Protein AF-A0A369XUM0-F1 (afdb_monomer_lite)

Sequence (126 aa):
MEQKFLEHEMENYKKEQEKIKKLIGSIGATHSSRNHKIFNGLFLTLVVLSFFAGGVLHYIPFNLSIELGVLLVSIKIAWMIHEQQKVNHFQFWILNSIELRLNSLQTNFRKMDKELKRQGEERNSD

pLDDT: mean 71.04, std 10.16, range [45.91, 90.75]

Structure (mmCIF, N/CA/C/O backbone):
data_AF-A0A369XUM0-F1
#
_entry.id   AF-A0A369XUM0-F1
#
loop_
_atom_site.group_PDB
_atom_site.id
_atom_site.type_symbol
_atom_site.label_atom_id
_atom_site.label_alt_id
_atom_site.label_comp_id
_atom_site.label_asym_id
_atom_site.label_entity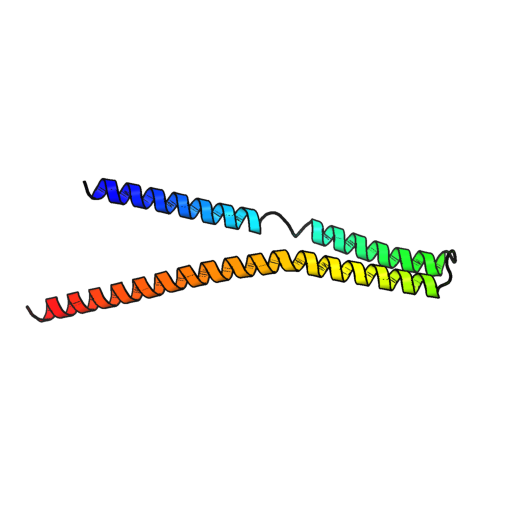_id
_atom_site.label_seq_id
_atom_site.pdbx_PDB_ins_code
_atom_site.Cartn_x
_atom_site.Cartn_y
_atom_site.Cartn_z
_atom_site.occupancy
_atom_site.B_iso_or_equiv
_atom_site.auth_seq_id
_atom_site.auth_comp_id
_atom_site.auth_asym_id
_atom_site.auth_atom_id
_atom_site.pdbx_PDB_model_num
ATOM 1 N N . MET A 1 1 ? -40.164 6.057 27.167 1.00 58.91 1 MET A N 1
ATOM 2 C CA . MET A 1 1 ? -39.117 6.984 26.677 1.00 58.91 1 MET A CA 1
ATOM 3 C C . MET A 1 1 ? -37.833 6.241 26.317 1.00 58.91 1 MET A C 1
ATOM 5 O O . MET A 1 1 ? -37.302 6.510 25.252 1.00 58.91 1 MET A O 1
ATOM 9 N N . GLU A 1 2 ? -37.408 5.249 27.105 1.00 64.94 2 GLU A N 1
ATOM 10 C CA . GLU A 1 2 ? -36.225 4.403 26.844 1.00 64.94 2 GLU A CA 1
ATOM 11 C C . GLU A 1 2 ? -36.198 3.685 25.486 1.00 64.94 2 GLU A C 1
ATOM 13 O O . GLU A 1 2 ? -35.183 3.721 24.801 1.00 64.94 2 GLU A O 1
ATOM 18 N N . GLN A 1 3 ? -37.309 3.081 25.045 1.00 64.19 3 GLN A N 1
ATOM 19 C CA . GLN A 1 3 ? -37.303 2.297 23.799 1.00 64.19 3 GLN A CA 1
ATOM 20 C C . GLN A 1 3 ? -37.009 3.137 22.547 1.00 64.19 3 GLN A C 1
ATOM 22 O O . GLN A 1 3 ? -36.243 2.710 21.691 1.00 64.19 3 GLN A O 1
ATOM 27 N N . LYS A 1 4 ? -37.523 4.373 22.486 1.00 71.69 4 LYS A N 1
ATOM 28 C CA . LYS A 1 4 ? -37.238 5.295 21.373 1.00 71.69 4 LYS A CA 1
ATOM 29 C C . LYS A 1 4 ? -35.790 5.793 21.376 1.00 71.69 4 LYS A C 1
ATOM 31 O O . LYS A 1 4 ? -35.251 6.104 20.320 1.00 71.69 4 LYS A O 1
ATOM 36 N N . PHE A 1 5 ? -35.164 5.877 22.551 1.00 73.12 5 PHE A N 1
ATOM 37 C CA . PHE A 1 5 ? -33.757 6.252 22.681 1.00 73.12 5 PHE A CA 1
ATOM 38 C C . PHE A 1 5 ? -32.841 5.125 22.181 1.00 73.12 5 PHE A C 1
ATOM 40 O O . PHE A 1 5 ? -31.949 5.379 21.378 1.00 73.12 5 PHE A O 1
ATOM 47 N N . LEU A 1 6 ? -33.136 3.878 22.565 1.00 71.88 6 LEU A N 1
ATOM 48 C CA . LEU A 1 6 ? -32.409 2.678 22.128 1.00 71.88 6 LEU A CA 1
ATOM 49 C C . LEU A 1 6 ? -32.501 2.449 20.610 1.00 71.88 6 LEU A C 1
ATOM 51 O O . LEU A 1 6 ? -31.502 2.116 19.974 1.00 71.88 6 LEU A O 1
ATOM 55 N N . GLU A 1 7 ? -33.673 2.665 20.008 1.00 74.19 7 GLU A N 1
ATOM 56 C CA . GLU A 1 7 ? -33.841 2.582 18.548 1.00 74.19 7 GLU A CA 1
ATOM 57 C C . GLU A 1 7 ? -33.023 3.649 17.811 1.00 74.19 7 GLU A C 1
ATOM 59 O O . GLU A 1 7 ? -32.364 3.350 16.813 1.00 74.19 7 GLU A O 1
ATOM 64 N N . HIS A 1 8 ? -33.004 4.877 18.333 1.00 75.75 8 HIS A N 1
ATOM 65 C CA . HIS A 1 8 ? -32.226 5.975 17.763 1.00 75.75 8 HIS A CA 1
ATOM 66 C C . HIS A 1 8 ? -30.710 5.727 17.874 1.00 75.75 8 HIS A C 1
ATOM 68 O O . HIS A 1 8 ? -29.948 6.022 16.950 1.00 75.75 8 HIS A O 1
ATOM 74 N N . GLU A 1 9 ? -30.258 5.130 18.977 1.00 69.69 9 GLU A N 1
ATOM 75 C CA . GLU A 1 9 ? -28.860 4.739 19.171 1.00 69.69 9 GLU A CA 1
ATOM 76 C C . GLU A 1 9 ? -28.445 3.600 18.226 1.00 69.69 9 GLU A C 1
ATOM 78 O O . GLU A 1 9 ? -27.383 3.659 17.601 1.00 69.69 9 GLU A O 1
ATOM 83 N N . MET A 1 10 ? -29.315 2.602 18.038 1.00 69.50 10 MET A N 1
ATOM 84 C CA . MET A 1 10 ? -29.110 1.512 17.078 1.00 69.50 10 MET A CA 1
ATOM 85 C C . MET A 1 10 ? -29.026 2.011 15.631 1.00 69.50 10 MET A C 1
ATOM 87 O O . MET A 1 10 ? -28.214 1.509 14.847 1.00 69.50 10 MET A O 1
ATOM 91 N N . GLU A 1 11 ? -29.844 2.995 15.257 1.00 79.50 11 GLU A N 1
ATOM 92 C CA . GLU A 1 11 ? -29.809 3.582 13.916 1.00 79.50 11 GLU A CA 1
ATOM 93 C C . GLU A 1 11 ? -28.512 4.369 13.671 1.00 79.50 11 GLU A C 1
ATOM 95 O O . GLU A 1 11 ? -27.892 4.244 12.608 1.00 79.50 11 GLU A O 1
ATOM 100 N N . ASN A 1 12 ? -28.043 5.112 14.678 1.00 72.81 12 ASN A N 1
ATOM 101 C CA . ASN A 1 12 ? -26.758 5.808 14.617 1.00 72.81 12 ASN A CA 1
ATOM 102 C C . ASN A 1 12 ? -25.583 4.828 14.501 1.00 72.81 12 ASN A C 1
ATOM 104 O O . ASN A 1 12 ? -24.716 5.017 13.646 1.00 72.81 12 ASN A O 1
ATOM 108 N N . TYR A 1 13 ? -25.607 3.725 15.252 1.00 67.94 13 TYR A N 1
ATOM 109 C CA . TYR A 1 13 ? -24.606 2.660 15.142 1.00 67.94 13 TYR A CA 1
ATOM 110 C C . TYR A 1 13 ? -24.549 2.043 13.740 1.00 67.94 13 TYR A C 1
ATOM 112 O O . TYR A 1 13 ? -23.466 1.799 13.201 1.00 67.94 13 TYR A O 1
ATOM 120 N N . LYS A 1 14 ? -25.708 1.802 13.113 1.00 70.88 14 LYS A N 1
ATOM 121 C CA . LYS A 1 14 ? -25.775 1.278 11.739 1.00 70.88 14 LYS A CA 1
ATOM 122 C C . LYS A 1 14 ? -25.199 2.266 10.723 1.00 70.88 14 LYS A C 1
ATOM 124 O O . LYS A 1 14 ? -24.435 1.854 9.852 1.00 70.88 14 LYS A O 1
ATOM 129 N N . LYS A 1 15 ? -25.485 3.564 10.864 1.00 76.06 15 LYS A N 1
ATOM 130 C CA . LYS A 1 15 ? -24.908 4.618 10.009 1.00 76.06 15 LYS A CA 1
ATOM 131 C C . LYS A 1 15 ? -23.388 4.708 10.137 1.00 76.06 15 LYS A C 1
ATOM 133 O O . LYS A 1 15 ? -22.701 4.888 9.130 1.00 76.06 15 LYS A O 1
ATOM 138 N N . GLU A 1 16 ? -22.840 4.568 11.341 1.00 66.75 16 GLU A N 1
ATOM 139 C CA . GLU A 1 16 ? -21.386 4.546 11.534 1.00 66.75 16 GLU A CA 1
ATOM 140 C C . GLU A 1 16 ? -20.741 3.288 10.940 1.00 66.75 16 GLU A C 1
ATOM 142 O O . GLU A 1 16 ? -19.729 3.386 10.244 1.00 66.75 16 GLU A O 1
ATOM 147 N N . GLN A 1 17 ? -21.369 2.121 11.107 1.00 69.75 17 GLN A N 1
ATOM 148 C CA . GLN A 1 17 ? -20.936 0.870 10.474 1.00 69.75 17 GLN A CA 1
ATOM 149 C C . GLN A 1 17 ? -20.900 0.981 8.943 1.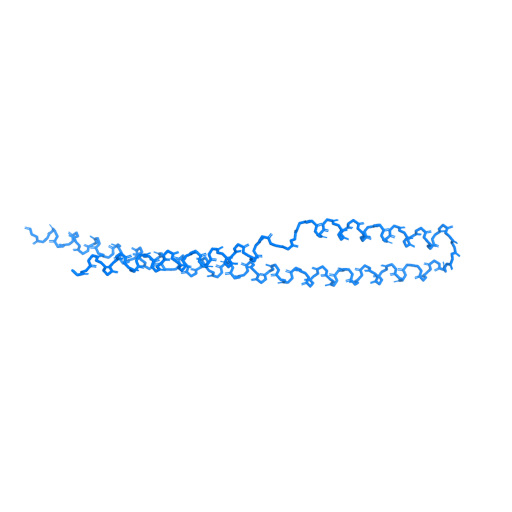00 69.75 17 GLN A C 1
ATOM 151 O O . GLN A 1 17 ? -19.930 0.556 8.312 1.00 69.75 17 GLN A O 1
ATOM 156 N N . GLU A 1 18 ? -21.919 1.582 8.329 1.00 68.06 18 GLU A N 1
ATOM 157 C CA . GLU A 1 18 ? -21.961 1.782 6.879 1.00 68.06 18 GLU A CA 1
ATOM 158 C C . GLU A 1 18 ? -20.893 2.761 6.387 1.00 68.06 18 GLU A C 1
ATOM 160 O O . GLU A 1 18 ? -20.269 2.505 5.356 1.00 68.06 18 GLU A O 1
ATOM 165 N N . LYS A 1 19 ? -20.613 3.840 7.131 1.00 70.75 19 LYS A N 1
ATOM 166 C CA . LYS A 1 19 ? -19.507 4.760 6.816 1.00 70.75 19 LYS A CA 1
ATOM 167 C C . LYS A 1 19 ? -18.159 4.051 6.867 1.00 70.75 19 LYS A C 1
ATOM 169 O O . LYS A 1 19 ? -17.371 4.196 5.936 1.00 70.75 19 LYS A O 1
ATOM 174 N N . ILE A 1 20 ? -17.921 3.237 7.895 1.00 64.00 20 ILE A N 1
ATOM 175 C CA . ILE A 1 20 ? -16.692 2.444 8.033 1.00 64.00 20 ILE A CA 1
ATOM 176 C C . ILE A 1 20 ? -16.575 1.442 6.878 1.00 64.00 20 ILE A C 1
ATOM 178 O O . ILE A 1 20 ? -15.532 1.356 6.235 1.00 64.00 20 ILE A O 1
ATOM 182 N N . LYS A 1 21 ? -17.662 0.744 6.533 1.00 59.19 21 LYS A N 1
ATOM 183 C CA . LYS A 1 21 ? -17.695 -0.204 5.410 1.00 59.19 21 LYS A CA 1
ATOM 184 C C . LYS A 1 21 ? -17.451 0.479 4.061 1.00 59.19 21 LYS A C 1
ATOM 186 O O . LYS A 1 21 ? -16.774 -0.089 3.208 1.00 59.19 21 LYS A O 1
ATOM 191 N N . LYS A 1 22 ? -17.961 1.698 3.865 1.00 65.31 22 LYS A N 1
ATOM 192 C CA . LYS A 1 22 ? -17.777 2.489 2.638 1.00 65.31 22 LYS A CA 1
ATOM 193 C C . LYS A 1 22 ? -16.366 3.070 2.540 1.00 65.31 22 LYS A C 1
ATOM 195 O O . LYS A 1 22 ? -15.787 3.033 1.459 1.00 65.31 22 LYS A O 1
ATOM 200 N N . LEU A 1 23 ? -15.786 3.514 3.657 1.00 62.62 23 LEU A N 1
ATOM 201 C CA . LEU A 1 23 ? -14.378 3.907 3.746 1.00 62.62 23 LEU A CA 1
ATOM 202 C C . LEU A 1 23 ? -13.474 2.716 3.395 1.00 62.62 23 LEU A C 1
ATOM 204 O O . LEU A 1 23 ? -12.693 2.813 2.453 1.00 62.62 23 LEU A O 1
ATOM 208 N N . ILE A 1 24 ? -13.670 1.556 4.030 1.00 55.72 24 ILE A N 1
ATOM 209 C CA . ILE A 1 24 ? -12.904 0.325 3.755 1.00 55.72 24 ILE A CA 1
ATOM 210 C C . ILE A 1 24 ? -13.094 -0.147 2.305 1.00 55.72 24 ILE A C 1
ATOM 212 O O . ILE A 1 24 ? -12.124 -0.497 1.635 1.00 55.72 24 ILE A O 1
ATOM 216 N N . GLY A 1 25 ? -14.324 -0.113 1.788 1.00 53.47 25 GLY A N 1
ATOM 217 C CA . GLY A 1 25 ? -14.632 -0.485 0.406 1.00 53.47 25 GLY A CA 1
ATOM 218 C C . GLY A 1 25 ? -14.010 0.460 -0.624 1.00 53.47 25 GLY A C 1
ATOM 219 O O . GLY A 1 25 ? -13.487 -0.001 -1.633 1.00 53.47 25 GLY A O 1
ATOM 220 N N . SER A 1 26 ? -14.001 1.769 -0.363 1.00 59.06 26 SER A N 1
ATOM 221 C CA . SER A 1 26 ? -13.398 2.762 -1.264 1.00 59.06 26 SER A CA 1
ATOM 222 C C . SER A 1 26 ? -11.874 2.642 -1.345 1.00 59.06 26 SER A C 1
ATOM 224 O O . SER A 1 26 ? -11.299 2.849 -2.415 1.00 59.06 26 SER A O 1
ATOM 226 N N . ILE A 1 27 ? -11.236 2.227 -0.246 1.00 56.41 27 ILE A N 1
ATOM 227 C CA . ILE A 1 27 ? -9.789 2.023 -0.178 1.00 56.41 27 ILE A CA 1
ATOM 228 C C . ILE A 1 27 ? -9.393 0.641 -0.742 1.00 56.41 27 ILE A C 1
ATOM 230 O O . ILE A 1 27 ? -8.346 0.516 -1.371 1.00 56.41 27 ILE A O 1
ATOM 234 N N . GLY A 1 28 ? -10.242 -0.387 -0.599 1.00 46.44 28 GLY A N 1
ATOM 235 C CA . GLY A 1 28 ? -9.972 -1.738 -1.110 1.00 46.44 28 GLY A CA 1
ATOM 236 C C . GLY A 1 28 ? -10.319 -1.975 -2.588 1.00 46.44 28 GLY A C 1
ATOM 237 O O . GLY A 1 28 ? -9.676 -2.796 -3.240 1.00 46.44 28 GLY A O 1
ATOM 238 N N . ALA A 1 29 ? -11.320 -1.283 -3.145 1.00 45.91 29 ALA A N 1
ATOM 239 C CA . ALA A 1 29 ? -11.884 -1.633 -4.455 1.00 45.91 29 ALA A CA 1
ATOM 240 C C . ALA A 1 29 ? -11.206 -0.972 -5.669 1.00 45.91 29 ALA A C 1
ATOM 242 O O . ALA A 1 29 ? -11.506 -1.354 -6.799 1.00 45.91 29 ALA A O 1
ATOM 243 N N . THR A 1 30 ? -10.326 0.018 -5.492 1.00 48.59 30 THR A N 1
ATOM 244 C CA . THR A 1 30 ? -10.057 0.957 -6.597 1.00 48.59 30 THR A CA 1
ATOM 245 C C . THR A 1 30 ? -8.685 0.918 -7.257 1.00 48.59 30 THR A C 1
ATOM 247 O O . THR A 1 30 ? -8.574 1.564 -8.294 1.00 48.59 30 THR A O 1
ATOM 250 N N . HIS A 1 31 ? -7.664 0.174 -6.801 1.00 48.62 31 HIS A N 1
ATOM 251 C CA . HIS A 1 31 ? -6.323 0.464 -7.351 1.00 48.62 31 HIS A CA 1
ATOM 252 C C . HIS A 1 31 ? -5.540 -0.601 -8.133 1.00 48.62 31 HIS A C 1
ATOM 254 O O . HIS A 1 31 ? -4.775 -0.212 -9.009 1.00 48.62 31 HIS A O 1
ATOM 260 N N . SER A 1 32 ? -5.676 -1.915 -7.934 1.00 50.00 32 SER A N 1
ATOM 261 C CA . SER A 1 32 ? -4.482 -2.735 -8.245 1.00 50.00 32 SER A CA 1
ATOM 262 C C . SER A 1 32 ? -4.709 -4.148 -8.763 1.00 50.00 32 SER A C 1
ATOM 264 O O . SER A 1 32 ? -4.171 -5.108 -8.230 1.00 50.00 32 SER A O 1
ATOM 266 N N . SER A 1 33 ? -5.441 -4.313 -9.864 1.00 51.47 33 SER A N 1
ATOM 267 C CA . SER A 1 33 ? -5.375 -5.589 -10.606 1.00 51.47 33 SER A CA 1
ATOM 268 C C . SER A 1 33 ? -5.121 -5.395 -12.097 1.00 51.47 33 SER A C 1
ATOM 270 O O . SER A 1 33 ? -4.203 -5.994 -12.659 1.00 51.47 33 SER A O 1
ATOM 272 N N . ARG A 1 34 ? -5.855 -4.480 -12.745 1.00 50.41 34 ARG A N 1
ATOM 273 C CA . ARG A 1 34 ? -5.696 -4.234 -14.187 1.00 50.41 34 ARG A CA 1
ATOM 274 C C . ARG A 1 34 ? -4.432 -3.435 -14.509 1.00 50.41 34 ARG A C 1
ATOM 276 O O . ARG A 1 34 ? -3.675 -3.823 -15.394 1.00 50.41 34 ARG A O 1
ATOM 283 N N . ASN A 1 35 ? -4.160 -2.388 -13.733 1.00 57.53 35 ASN A N 1
ATOM 284 C CA . ASN A 1 35 ? -2.993 -1.523 -13.926 1.00 57.53 35 ASN A CA 1
ATOM 285 C C . ASN A 1 35 ? -1.679 -2.268 -13.649 1.00 57.53 35 ASN A C 1
ATOM 287 O O . ASN A 1 35 ? -0.716 -2.089 -14.383 1.00 57.53 35 ASN A O 1
ATOM 291 N N . HIS A 1 36 ? -1.649 -3.177 -12.668 1.00 59.84 36 HIS A N 1
ATOM 292 C CA . HIS A 1 36 ? -0.468 -4.001 -12.394 1.00 59.84 36 HIS A CA 1
ATOM 293 C C . HIS A 1 36 ? -0.136 -4.972 -13.529 1.00 59.84 36 HIS A C 1
ATOM 295 O O . HIS A 1 36 ? 1.028 -5.076 -13.911 1.00 59.84 36 HIS A O 1
ATOM 301 N N . LYS A 1 37 ? -1.141 -5.637 -14.116 1.00 60.09 37 LYS A N 1
ATOM 302 C CA . LYS A 1 37 ? -0.925 -6.537 -15.261 1.00 60.09 37 LYS A CA 1
ATOM 303 C C . LYS A 1 37 ? -0.457 -5.780 -16.506 1.00 60.09 37 LYS A C 1
ATOM 305 O O . LYS A 1 37 ? 0.473 -6.231 -17.168 1.00 60.09 37 LYS A O 1
ATOM 310 N N . ILE A 1 38 ? -1.047 -4.615 -16.780 1.00 65.31 38 ILE A N 1
ATOM 311 C CA . ILE A 1 38 ? -0.659 -3.754 -17.909 1.00 65.31 38 ILE A CA 1
ATOM 312 C C . ILE A 1 38 ? 0.764 -3.217 -17.720 1.00 65.31 38 ILE A C 1
ATOM 314 O O . ILE A 1 38 ? 1.571 -3.295 -18.641 1.00 65.31 38 ILE A O 1
ATOM 318 N N . PHE A 1 39 ? 1.106 -2.734 -16.522 1.00 68.00 39 PHE A N 1
ATOM 319 C CA . PHE A 1 39 ? 2.436 -2.193 -16.245 1.00 68.00 39 PHE A CA 1
ATOM 320 C C . PHE A 1 39 ? 3.509 -3.289 -16.293 1.00 68.00 39 PHE A C 1
ATOM 322 O O . PHE A 1 39 ? 4.592 -3.065 -16.825 1.00 68.00 39 PHE A O 1
ATOM 329 N N . ASN A 1 40 ? 3.220 -4.484 -15.773 1.00 68.94 40 ASN A N 1
ATOM 330 C CA . ASN A 1 40 ? 4.146 -5.612 -15.851 1.00 68.94 40 ASN A CA 1
ATOM 331 C C . ASN A 1 40 ? 4.392 -6.053 -17.304 1.00 68.94 40 ASN A C 1
ATOM 333 O O . ASN A 1 40 ? 5.538 -6.251 -17.696 1.00 68.94 40 ASN A O 1
ATOM 337 N N . GLY A 1 41 ? 3.331 -6.139 -18.116 1.00 74.38 41 GLY A N 1
ATOM 338 C CA . GLY A 1 41 ? 3.441 -6.457 -19.542 1.00 74.38 41 GLY A CA 1
ATOM 339 C C . GLY A 1 41 ? 4.220 -5.399 -20.326 1.00 74.38 41 GLY A C 1
ATOM 340 O O . GLY A 1 41 ? 5.133 -5.740 -21.069 1.00 74.38 41 GLY A O 1
ATOM 341 N N . LEU A 1 42 ? 3.926 -4.113 -20.105 1.00 75.38 42 LEU A N 1
ATOM 342 C CA . LEU A 1 42 ? 4.652 -3.001 -20.728 1.00 75.38 42 LEU A CA 1
ATOM 343 C C . LEU A 1 42 ? 6.142 -3.013 -20.362 1.00 75.38 42 LEU A C 1
ATOM 345 O O . LEU A 1 42 ? 6.991 -2.765 -21.214 1.00 75.38 42 LEU A O 1
ATOM 349 N N . PHE A 1 43 ? 6.460 -3.324 -19.105 1.00 73.62 43 PHE A N 1
ATOM 350 C CA . PHE A 1 43 ? 7.838 -3.374 -18.640 1.00 73.62 43 PHE A CA 1
ATOM 351 C C . PHE A 1 43 ? 8.623 -4.527 -19.275 1.00 73.62 43 PHE A C 1
ATOM 353 O O . PHE A 1 43 ? 9.735 -4.317 -19.752 1.00 73.62 43 PHE A O 1
ATOM 360 N N . LEU A 1 44 ? 8.025 -5.720 -19.354 1.00 76.31 44 LEU A N 1
ATOM 361 C CA . LEU A 1 44 ? 8.630 -6.862 -20.040 1.00 76.31 44 LEU A CA 1
ATOM 362 C C . LEU A 1 44 ? 8.894 -6.542 -21.518 1.00 76.31 44 LEU A C 1
ATOM 364 O O . LEU A 1 44 ? 9.991 -6.791 -22.012 1.00 76.31 44 LEU A O 1
ATOM 368 N N . THR A 1 45 ? 7.924 -5.926 -22.201 1.00 77.31 45 THR A N 1
ATOM 369 C CA . THR A 1 45 ? 8.081 -5.492 -23.594 1.00 77.31 45 THR A CA 1
ATOM 370 C C . THR A 1 45 ? 9.230 -4.499 -23.751 1.00 77.31 45 THR A C 1
ATOM 372 O O . THR A 1 45 ? 10.027 -4.655 -24.669 1.00 77.31 45 THR A O 1
ATOM 375 N N . LEU A 1 46 ? 9.370 -3.518 -22.851 1.00 76.00 46 LEU A N 1
ATOM 376 C CA . LEU A 1 46 ? 10.472 -2.547 -22.876 1.00 76.00 46 LEU A CA 1
ATOM 377 C C . LEU A 1 46 ? 11.846 -3.194 -22.671 1.00 76.00 46 LEU A C 1
ATOM 379 O O . LEU A 1 46 ? 12.790 -2.839 -23.372 1.00 76.00 46 LEU A O 1
ATOM 383 N N . VAL A 1 47 ? 11.964 -4.159 -21.754 1.00 73.50 47 VAL A N 1
ATOM 384 C CA . VAL A 1 47 ? 13.219 -4.896 -21.524 1.00 73.50 47 VAL A CA 1
ATOM 385 C C . VAL A 1 47 ? 13.616 -5.692 -22.769 1.00 73.50 47 VAL A C 1
ATOM 387 O O . VAL A 1 47 ? 14.766 -5.620 -23.205 1.00 73.50 47 VAL A O 1
ATOM 390 N N . VAL A 1 48 ? 12.659 -6.394 -23.385 1.00 78.12 48 VAL A N 1
ATOM 391 C CA . VAL A 1 48 ? 12.889 -7.148 -24.627 1.00 78.12 48 VAL A CA 1
ATOM 392 C C . VAL A 1 48 ? 13.267 -6.209 -25.776 1.00 78.12 48 VAL A C 1
ATOM 394 O O . VAL A 1 48 ? 14.221 -6.493 -26.500 1.00 78.12 48 VAL A O 1
ATOM 397 N N . LEU A 1 49 ? 12.586 -5.064 -25.916 1.00 72.94 49 LEU A N 1
ATOM 398 C CA . LEU A 1 49 ? 12.896 -4.069 -26.948 1.00 72.94 49 LEU A CA 1
ATOM 399 C C . LEU A 1 49 ? 14.294 -3.468 -26.762 1.00 72.94 49 LEU A C 1
ATOM 401 O O . LEU A 1 49 ? 15.009 -3.289 -27.741 1.00 72.94 49 LEU A O 1
ATOM 405 N N . SER A 1 50 ? 14.692 -3.178 -25.520 1.00 68.25 50 SER A N 1
ATOM 406 C CA . SER A 1 50 ? 16.008 -2.613 -25.202 1.00 68.25 50 SER A CA 1
ATOM 407 C C . SER A 1 50 ? 17.139 -3.576 -25.574 1.00 68.25 50 SER A C 1
ATOM 409 O O . SER A 1 50 ? 18.144 -3.153 -26.145 1.00 68.25 50 SER A O 1
ATOM 411 N N . PHE A 1 51 ? 16.952 -4.877 -25.322 1.00 69.19 51 PHE A N 1
ATOM 412 C CA . PHE A 1 51 ? 17.894 -5.920 -25.740 1.00 69.19 51 PHE A CA 1
ATOM 413 C C . PHE A 1 51 ? 17.947 -6.080 -27.264 1.00 69.19 51 PHE A C 1
ATOM 415 O O . PHE A 1 51 ? 19.031 -6.186 -27.837 1.00 69.19 51 PHE A O 1
ATOM 422 N N . PHE A 1 52 ? 16.795 -6.047 -27.942 1.00 71.00 52 PHE A N 1
ATOM 423 C CA . PHE A 1 52 ? 16.738 -6.097 -29.406 1.00 71.00 52 PHE A CA 1
ATOM 424 C C . PHE A 1 52 ? 17.371 -4.859 -30.060 1.00 71.00 52 PHE A C 1
ATOM 426 O O . PHE A 1 52 ? 18.089 -4.994 -31.049 1.00 71.00 52 PHE A O 1
ATOM 433 N N . ALA A 1 53 ? 17.167 -3.664 -29.502 1.00 66.94 53 ALA A N 1
ATOM 434 C CA . ALA A 1 53 ? 17.743 -2.421 -30.013 1.00 66.94 53 ALA A CA 1
ATOM 435 C C . ALA A 1 53 ? 19.275 -2.378 -29.867 1.00 66.94 53 ALA A C 1
ATOM 437 O O . ALA A 1 53 ? 19.964 -1.929 -30.784 1.00 66.94 53 ALA A O 1
ATOM 438 N N . GLY A 1 54 ? 19.812 -2.878 -28.747 1.00 63.28 54 GLY A N 1
ATOM 439 C CA . GLY A 1 54 ? 21.258 -2.972 -28.521 1.00 63.28 54 GLY A CA 1
ATOM 440 C C . GLY A 1 54 ? 21.940 -4.110 -29.284 1.00 63.28 54 GLY A C 1
ATOM 441 O O . GLY A 1 54 ? 23.073 -3.952 -29.725 1.00 63.28 54 GLY A O 1
ATOM 442 N N . GLY A 1 55 ? 21.263 -5.250 -29.453 1.00 66.12 55 GLY A N 1
ATOM 443 C CA . GLY A 1 55 ? 21.832 -6.439 -30.095 1.00 66.12 55 GLY A CA 1
ATOM 444 C C . GLY A 1 55 ? 21.615 -6.516 -31.609 1.00 66.12 55 GLY A C 1
ATOM 445 O O . GLY A 1 55 ? 22.565 -6.745 -32.350 1.00 66.12 55 GLY A O 1
ATOM 446 N N . VAL A 1 56 ? 20.372 -6.339 -32.076 1.00 59.22 56 VAL A N 1
ATOM 447 C CA . VAL A 1 56 ? 19.976 -6.577 -33.481 1.00 59.22 56 VAL A CA 1
ATOM 448 C C . VAL A 1 56 ? 20.136 -5.326 -34.343 1.00 59.22 56 VAL A C 1
ATOM 450 O O . VAL A 1 56 ? 20.526 -5.433 -35.501 1.00 59.22 56 VAL A O 1
ATOM 453 N N . LEU A 1 57 ? 19.858 -4.139 -33.794 1.00 60.84 57 LEU A N 1
ATOM 454 C CA . LEU A 1 57 ? 19.915 -2.883 -34.554 1.00 60.84 57 LEU A CA 1
ATOM 455 C C . LEU A 1 57 ? 21.312 -2.238 -34.600 1.00 60.84 57 LEU A C 1
ATOM 457 O O . LEU A 1 57 ? 21.504 -1.332 -35.405 1.00 60.84 57 LEU A O 1
ATOM 461 N N . HIS A 1 58 ? 22.254 -2.654 -33.738 1.00 63.69 58 HIS A N 1
ATOM 462 C CA . HIS A 1 58 ? 23.599 -2.062 -33.561 1.00 63.69 58 HIS A CA 1
ATOM 463 C C . HIS A 1 58 ? 23.603 -0.515 -33.551 1.00 63.69 58 HIS A C 1
ATOM 465 O O . HIS A 1 58 ? 24.572 0.125 -33.945 1.00 63.69 58 HIS A O 1
ATOM 471 N N . TYR A 1 59 ? 22.506 0.116 -33.123 1.00 62.53 59 TYR A N 1
ATOM 472 C CA . TYR A 1 59 ? 22.380 1.577 -33.137 1.00 62.53 59 TYR A CA 1
ATOM 473 C C . TYR A 1 59 ? 23.148 2.222 -31.972 1.00 62.53 59 TYR A C 1
ATOM 475 O O . TYR A 1 59 ? 23.452 3.412 -32.005 1.00 62.53 59 TYR A O 1
ATOM 483 N N . ILE A 1 60 ? 23.441 1.437 -30.929 1.00 63.09 60 ILE A N 1
ATOM 484 C CA . ILE A 1 60 ? 24.100 1.850 -29.687 1.00 63.09 60 ILE A CA 1
ATOM 485 C C . ILE A 1 60 ? 25.131 0.771 -29.311 1.00 63.09 60 ILE A C 1
ATOM 487 O O . ILE A 1 60 ? 24.820 -0.416 -29.435 1.00 63.09 60 ILE A O 1
ATOM 491 N N . PRO A 1 61 ? 26.336 1.133 -28.826 1.00 73.12 61 PRO A N 1
ATOM 492 C CA . PRO A 1 61 ? 27.303 0.162 -28.322 1.00 73.12 61 PRO A CA 1
ATOM 493 C C . PRO A 1 61 ? 26.704 -0.695 -27.197 1.00 73.12 61 PRO A C 1
ATOM 495 O O . PRO A 1 61 ? 26.068 -0.184 -26.274 1.00 73.12 61 PRO A O 1
ATOM 498 N N . PHE A 1 62 ? 26.951 -2.005 -27.258 1.00 71.38 62 PHE A N 1
ATOM 499 C CA . PHE A 1 62 ? 26.355 -3.022 -26.381 1.00 71.38 62 PHE A CA 1
ATOM 500 C C . PHE A 1 62 ? 26.446 -2.691 -24.880 1.00 71.38 62 PHE A C 1
ATOM 502 O O . PHE A 1 62 ? 25.473 -2.854 -24.145 1.00 71.38 62 PHE A O 1
ATOM 509 N N . ASN A 1 63 ? 27.580 -2.142 -24.438 1.00 76.31 63 ASN A N 1
ATOM 510 C CA . ASN A 1 63 ? 27.803 -1.751 -23.041 1.00 76.31 63 ASN A CA 1
ATOM 511 C C . ASN A 1 63 ? 26.780 -0.711 -22.555 1.00 76.31 63 ASN A C 1
ATOM 513 O O . ASN A 1 63 ? 26.249 -0.824 -21.453 1.00 76.31 63 ASN A O 1
ATOM 517 N N . LEU A 1 64 ? 26.454 0.262 -23.407 1.00 74.25 64 LEU A N 1
ATOM 518 C CA . LEU A 1 64 ? 25.552 1.368 -23.088 1.00 74.25 64 LEU A CA 1
ATOM 519 C C . LEU A 1 64 ? 24.084 0.904 -23.101 1.00 74.25 64 LEU A C 1
ATOM 521 O O . LEU A 1 64 ? 23.268 1.379 -22.316 1.00 74.25 64 LEU A O 1
ATOM 525 N N . SER A 1 65 ? 23.753 -0.093 -23.931 1.00 76.31 65 SER A N 1
ATOM 526 C CA . SER A 1 65 ? 22.442 -0.758 -23.910 1.00 76.31 65 SER A CA 1
ATOM 527 C C . SER A 1 65 ? 22.196 -1.516 -22.600 1.00 76.31 65 SER A C 1
ATOM 529 O O . SER A 1 65 ? 21.115 -1.395 -22.017 1.00 76.31 65 SER A O 1
ATOM 531 N N . ILE A 1 66 ? 23.199 -2.249 -22.100 1.00 76.94 66 ILE A N 1
ATOM 532 C CA . ILE A 1 66 ? 23.100 -2.945 -20.809 1.00 76.94 66 ILE A CA 1
ATOM 533 C C . ILE A 1 66 ? 22.940 -1.942 -19.666 1.00 76.9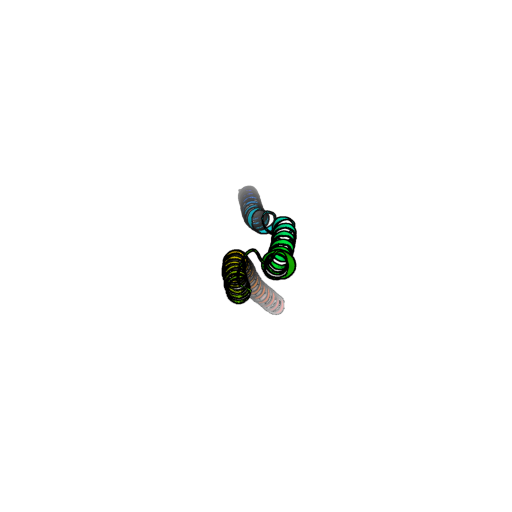4 66 ILE A C 1
ATOM 535 O O . ILE A 1 66 ? 22.069 -2.124 -18.816 1.00 76.94 66 ILE A O 1
ATOM 539 N N . GLU A 1 67 ? 23.735 -0.874 -19.655 1.00 80.19 67 GLU A N 1
ATOM 540 C CA . GLU A 1 67 ? 23.690 0.145 -18.604 1.00 80.19 67 GLU A CA 1
ATOM 541 C C . GLU A 1 67 ? 22.315 0.837 -18.533 1.00 80.19 67 GLU A C 1
ATOM 543 O O . GLU A 1 67 ? 21.721 0.945 -17.456 1.00 80.19 67 GLU A O 1
ATOM 548 N N . LEU A 1 68 ? 21.734 1.188 -19.687 1.00 74.94 68 LEU A N 1
ATOM 549 C CA . LEU A 1 68 ? 20.369 1.720 -19.777 1.00 74.94 68 LEU A CA 1
ATOM 550 C C . LEU A 1 68 ? 19.301 0.700 -19.354 1.00 74.94 68 LEU A C 1
ATOM 552 O O . LEU A 1 68 ? 18.326 1.064 -18.693 1.00 74.94 68 LEU A O 1
ATOM 556 N N . GLY A 1 69 ? 19.485 -0.578 -19.693 1.00 76.81 69 GLY A N 1
ATOM 557 C CA . GLY A 1 69 ? 18.593 -1.655 -19.263 1.00 76.81 69 GLY A CA 1
ATOM 558 C C . GLY A 1 69 ? 18.561 -1.805 -17.740 1.00 76.81 69 GLY A C 1
ATOM 559 O O . GLY A 1 69 ? 17.485 -1.855 -17.140 1.00 76.81 69 GLY A O 1
ATOM 560 N N . VAL A 1 70 ? 19.731 -1.803 -17.097 1.00 79.38 70 VAL A N 1
ATOM 561 C CA . VAL A 1 70 ? 19.857 -1.878 -15.631 1.00 79.38 70 VAL A CA 1
ATOM 562 C C . VAL A 1 70 ? 19.257 -0.640 -14.956 1.00 79.38 70 VAL A C 1
ATOM 564 O O . VAL A 1 70 ? 18.560 -0.769 -13.942 1.00 79.38 70 VAL A O 1
ATOM 567 N N . LEU A 1 71 ? 19.448 0.552 -15.532 1.00 80.62 71 LEU A N 1
ATOM 568 C CA . LEU A 1 71 ? 18.846 1.796 -15.042 1.00 80.62 71 LEU A CA 1
ATOM 569 C C . LEU A 1 71 ? 17.307 1.725 -15.056 1.00 80.62 71 LEU A C 1
ATOM 571 O O . LEU A 1 71 ? 16.656 2.014 -14.049 1.00 80.62 71 LEU A O 1
ATOM 575 N N . LEU A 1 72 ? 16.716 1.285 -16.172 1.00 74.25 72 LEU A N 1
ATOM 576 C CA . LEU A 1 72 ? 15.262 1.150 -16.323 1.00 74.25 72 LEU A CA 1
ATOM 577 C C . LEU A 1 72 ? 14.665 0.128 -15.345 1.00 74.25 72 LEU A C 1
ATOM 579 O O . LEU A 1 72 ? 13.611 0.379 -14.755 1.00 74.25 72 LEU A O 1
ATOM 583 N N . VAL A 1 73 ? 15.348 -1.000 -15.126 1.00 76.94 73 VAL A N 1
ATOM 584 C CA . VAL A 1 73 ? 14.957 -2.007 -14.123 1.00 76.94 73 VAL A CA 1
ATOM 585 C C . VAL A 1 73 ? 15.014 -1.442 -12.709 1.00 76.94 73 VAL A C 1
ATOM 587 O O . VAL A 1 73 ? 14.079 -1.642 -11.934 1.00 76.94 73 VAL A O 1
ATOM 590 N N . SER A 1 74 ? 16.043 -0.666 -12.385 1.00 79.56 74 SER A N 1
ATOM 591 C CA . SER A 1 74 ? 16.182 -0.049 -11.062 1.00 79.56 74 SER A CA 1
ATOM 592 C C . SER A 1 74 ? 15.046 0.938 -10.768 1.00 79.56 74 SER A C 1
ATOM 594 O O . SER A 1 74 ? 14.410 0.868 -9.714 1.00 79.56 74 SER A O 1
ATOM 596 N N . ILE A 1 75 ? 14.709 1.800 -11.735 1.00 81.44 75 ILE A N 1
ATOM 597 C CA . ILE A 1 75 ? 13.583 2.744 -11.625 1.00 81.44 75 ILE A CA 1
ATOM 598 C C . ILE A 1 75 ? 12.255 1.991 -11.464 1.00 81.44 75 ILE A C 1
ATOM 600 O O . ILE A 1 75 ? 11.401 2.380 -10.664 1.00 81.44 75 ILE A O 1
ATOM 604 N N . LYS A 1 76 ? 12.078 0.875 -12.180 1.00 79.62 76 LYS A N 1
ATOM 605 C CA . LYS A 1 76 ? 10.875 0.046 -12.076 1.00 79.62 76 LYS A CA 1
ATOM 606 C C . LYS A 1 76 ? 10.695 -0.564 -10.693 1.00 79.62 76 LYS A C 1
ATOM 608 O O . LYS A 1 76 ? 9.568 -0.581 -10.192 1.00 79.62 76 LYS A O 1
ATOM 613 N N . ILE A 1 77 ? 11.777 -1.067 -10.099 1.00 75.94 77 ILE A N 1
ATOM 614 C CA . ILE A 1 77 ? 11.765 -1.631 -8.746 1.00 75.94 77 ILE A CA 1
ATOM 615 C C . ILE A 1 77 ? 11.404 -0.535 -7.739 1.00 75.94 77 ILE A C 1
ATOM 617 O O . ILE A 1 77 ? 10.498 -0.739 -6.932 1.00 75.94 77 ILE A O 1
ATOM 621 N N . ALA A 1 78 ? 12.014 0.650 -7.841 1.00 76.50 78 ALA A N 1
ATOM 622 C CA . ALA A 1 78 ? 11.681 1.790 -6.984 1.00 76.50 78 ALA A CA 1
ATOM 623 C C . ALA A 1 78 ? 10.192 2.176 -7.084 1.00 76.50 78 ALA A C 1
ATOM 625 O O . ALA A 1 78 ? 9.520 2.356 -6.068 1.00 76.50 78 ALA A O 1
ATOM 626 N N . TRP A 1 79 ? 9.642 2.213 -8.301 1.00 74.25 79 TRP A N 1
ATOM 627 C CA . TRP A 1 79 ? 8.218 2.472 -8.519 1.00 74.25 79 TRP A CA 1
ATOM 628 C C . TRP A 1 79 ? 7.337 1.371 -7.913 1.00 74.25 79 TRP A C 1
ATOM 630 O O . TRP A 1 79 ? 6.336 1.665 -7.261 1.00 74.25 79 TRP A O 1
ATOM 640 N N . MET A 1 80 ? 7.703 0.097 -8.092 1.00 71.19 80 MET A N 1
ATOM 641 C CA . MET A 1 80 ? 6.958 -1.032 -7.525 1.00 71.19 80 MET A CA 1
ATOM 642 C C . MET A 1 80 ? 6.895 -0.952 -5.996 1.00 71.19 80 MET A C 1
ATOM 644 O O . MET A 1 80 ? 5.821 -1.128 -5.422 1.00 71.19 80 MET A O 1
ATOM 648 N N . ILE A 1 81 ? 8.022 -0.636 -5.354 1.00 68.19 81 ILE A N 1
ATOM 649 C CA . ILE A 1 81 ? 8.111 -0.470 -3.900 1.00 68.19 81 ILE A CA 1
ATOM 650 C C . ILE A 1 81 ? 7.230 0.700 -3.445 1.00 68.19 81 ILE A C 1
ATOM 652 O O . ILE A 1 81 ? 6.464 0.559 -2.492 1.00 68.19 81 ILE A O 1
ATOM 656 N N . HIS A 1 82 ? 7.273 1.830 -4.154 1.00 69.25 82 HIS A N 1
ATOM 657 C CA . HIS A 1 82 ? 6.446 2.999 -3.846 1.00 69.25 82 HIS A CA 1
ATOM 658 C C . HIS A 1 82 ? 4.935 2.708 -3.954 1.00 69.25 82 HIS A C 1
ATOM 660 O O . HIS A 1 82 ? 4.151 3.133 -3.106 1.00 69.25 82 HIS A O 1
ATOM 666 N N . GLU A 1 83 ? 4.505 1.937 -4.956 1.00 66.88 83 GLU A N 1
ATOM 667 C CA . GLU A 1 83 ? 3.114 1.468 -5.071 1.00 66.88 83 GLU A CA 1
ATOM 668 C C . GLU A 1 83 ? 2.729 0.494 -3.940 1.00 66.88 83 GLU A C 1
ATOM 670 O O . GLU A 1 83 ? 1.627 0.585 -3.395 1.00 66.88 83 GLU A O 1
ATOM 675 N N . GLN A 1 84 ? 3.638 -0.399 -3.530 1.00 61.97 84 GLN A N 1
ATOM 676 C CA . GLN A 1 84 ? 3.404 -1.353 -2.437 1.00 61.97 84 GLN A CA 1
ATOM 677 C C . GLN A 1 84 ? 3.255 -0.689 -1.061 1.00 61.97 84 GLN A C 1
ATOM 679 O O . GLN A 1 84 ? 2.492 -1.188 -0.231 1.00 61.97 84 GLN A O 1
ATOM 684 N N . GLN A 1 85 ? 3.896 0.458 -0.815 1.00 64.12 85 GLN A N 1
ATOM 685 C CA . GLN A 1 85 ? 3.766 1.165 0.467 1.00 64.12 85 GLN A CA 1
ATOM 686 C C . GLN A 1 85 ? 2.325 1.596 0.776 1.00 64.12 85 GLN A C 1
ATOM 688 O O . GLN A 1 85 ? 1.891 1.515 1.927 1.00 64.12 85 GLN A O 1
ATOM 693 N N . LYS A 1 86 ? 1.547 1.978 -0.244 1.00 64.19 86 LYS A N 1
ATOM 694 C CA . LYS A 1 86 ? 0.133 2.348 -0.069 1.00 64.19 86 LYS A CA 1
ATOM 695 C C . LYS A 1 86 ? -0.719 1.156 0.374 1.00 64.19 86 LYS A C 1
ATOM 697 O O . LYS A 1 86 ? -1.576 1.296 1.244 1.00 64.19 86 LYS A O 1
ATOM 702 N N . VAL A 1 87 ? -0.450 -0.026 -0.186 1.00 63.66 87 VAL A N 1
ATOM 703 C CA . VAL A 1 87 ? -1.152 -1.272 0.158 1.00 63.66 87 VAL A CA 1
ATOM 704 C C . VAL A 1 87 ? -0.794 -1.729 1.572 1.00 63.66 87 VAL A C 1
ATOM 706 O O . VAL A 1 87 ? -1.687 -2.099 2.330 1.00 63.66 87 VAL A O 1
ATOM 709 N N . ASN A 1 88 ? 0.479 -1.644 1.960 1.00 65.56 88 ASN A N 1
ATOM 710 C CA . ASN A 1 88 ? 0.912 -2.000 3.314 1.00 65.56 88 ASN A CA 1
ATOM 711 C C . ASN A 1 88 ? 0.273 -1.101 4.374 1.00 65.56 88 ASN A C 1
ATOM 713 O O . ASN A 1 88 ? -0.190 -1.598 5.399 1.00 65.56 88 ASN A O 1
ATOM 717 N N . HIS A 1 89 ? 0.183 0.206 4.114 1.00 67.50 89 HIS A N 1
ATOM 718 C CA . HIS A 1 89 ? -0.511 1.120 5.017 1.00 67.50 89 HIS A CA 1
ATOM 719 C C . HIS A 1 89 ? -1.987 0.733 5.168 1.00 67.50 89 HIS A C 1
ATOM 721 O O . HIS A 1 89 ? -2.509 0.691 6.277 1.00 67.50 89 HIS A O 1
ATOM 727 N N . PHE A 1 90 ? -2.650 0.360 4.073 1.00 65.06 90 PHE A N 1
ATOM 728 C CA . PHE A 1 90 ? -4.034 -0.098 4.130 1.00 65.06 90 PHE A CA 1
ATOM 729 C C . PHE A 1 90 ? -4.209 -1.404 4.919 1.00 65.06 90 PHE A C 1
ATOM 731 O O . PHE A 1 90 ? -5.101 -1.495 5.763 1.00 65.06 90 PHE A O 1
ATOM 738 N N . GLN A 1 91 ? -3.342 -2.396 4.695 1.00 67.56 91 GLN A N 1
ATOM 739 C CA . GLN A 1 91 ? -3.350 -3.645 5.464 1.00 67.56 91 GLN A CA 1
ATOM 740 C C . GLN A 1 91 ? -3.140 -3.382 6.962 1.00 67.56 91 GLN A C 1
ATOM 742 O O . GLN A 1 91 ? -3.844 -3.961 7.789 1.00 67.56 91 GLN A O 1
ATOM 747 N N . PHE A 1 92 ? -2.240 -2.457 7.306 1.00 71.12 92 PHE A N 1
ATOM 748 C CA . PHE A 1 92 ? -2.003 -2.029 8.684 1.00 71.12 92 PHE A CA 1
ATOM 749 C C . PHE A 1 92 ? -3.252 -1.400 9.321 1.00 71.12 92 PHE A C 1
ATOM 751 O O . PHE A 1 92 ? -3.647 -1.786 10.421 1.00 71.12 92 PHE A O 1
ATOM 758 N N . TRP A 1 93 ? -3.930 -0.489 8.616 1.00 69.12 93 TRP A N 1
ATOM 759 C CA . TRP A 1 93 ? -5.170 0.125 9.104 1.00 69.12 93 TRP A CA 1
ATOM 760 C C . TRP A 1 93 ? -6.292 -0.891 9.328 1.00 69.12 93 TRP A C 1
ATOM 762 O O . TRP A 1 93 ? -7.013 -0.797 10.325 1.00 69.12 93 TRP A O 1
ATOM 772 N N . ILE A 1 94 ? -6.431 -1.883 8.441 1.00 74.56 94 ILE A N 1
ATOM 773 C CA . ILE A 1 94 ? -7.404 -2.965 8.630 1.00 74.56 94 ILE A CA 1
ATOM 774 C C . ILE A 1 94 ? -7.065 -3.778 9.876 1.00 74.56 94 ILE A C 1
ATOM 776 O O . ILE A 1 94 ? -7.952 -4.000 10.701 1.00 74.56 94 ILE A O 1
ATOM 780 N N . LEU A 1 95 ? -5.810 -4.192 10.042 1.00 73.94 95 LEU A N 1
ATOM 781 C CA . LEU A 1 95 ? -5.405 -5.006 11.185 1.00 73.94 95 LEU A CA 1
ATOM 782 C C . LEU A 1 95 ? -5.669 -4.281 12.511 1.00 73.94 95 LEU A C 1
ATOM 784 O O . LEU A 1 95 ? -6.296 -4.857 13.395 1.00 73.94 95 LEU A O 1
ATOM 788 N N . ASN A 1 96 ? -5.313 -2.997 12.596 1.00 75.06 96 ASN A N 1
ATOM 789 C CA . ASN A 1 96 ? -5.583 -2.162 13.767 1.00 75.06 96 ASN A CA 1
ATOM 790 C C . ASN A 1 96 ? -7.091 -2.048 14.064 1.00 75.06 96 ASN A C 1
ATOM 792 O O . ASN A 1 96 ? -7.524 -2.112 15.212 1.00 75.06 9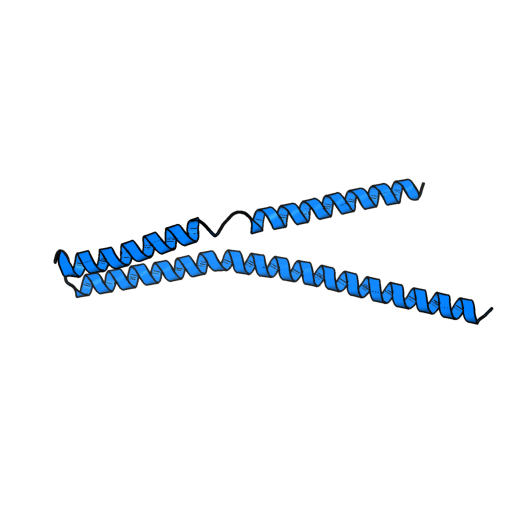6 ASN A O 1
ATOM 796 N N . SER A 1 97 ? -7.927 -1.930 13.027 1.00 75.19 97 SER A N 1
ATOM 797 C CA . SER A 1 97 ? -9.384 -1.898 13.211 1.00 75.19 97 SER A CA 1
ATOM 798 C C . SER A 1 97 ? -9.946 -3.226 13.739 1.00 75.19 97 SER A C 1
ATOM 800 O O . SER A 1 97 ? -10.846 -3.228 14.584 1.00 75.19 97 SER A O 1
ATOM 802 N N . ILE A 1 98 ? -9.398 -4.356 13.279 1.00 80.19 98 ILE A N 1
ATOM 803 C CA . ILE A 1 98 ? -9.770 -5.688 13.759 1.00 80.19 98 ILE A CA 1
ATOM 804 C C . ILE A 1 98 ? -9.313 -5.853 15.205 1.00 80.19 98 ILE A C 1
ATOM 806 O O . ILE A 1 98 ? -10.115 -6.277 16.029 1.00 80.19 98 ILE A O 1
ATOM 810 N N . GLU A 1 99 ? -8.082 -5.465 15.530 1.00 75.06 99 GLU A N 1
ATOM 811 C CA . GLU A 1 99 ? -7.521 -5.523 16.881 1.00 75.06 99 GLU A CA 1
ATOM 812 C C . GLU A 1 99 ? -8.374 -4.738 17.887 1.00 75.06 99 GLU A C 1
ATOM 814 O O . GLU A 1 99 ? -8.798 -5.286 18.907 1.00 75.06 99 GLU A O 1
ATOM 819 N N . LEU A 1 100 ? -8.741 -3.496 17.555 1.00 73.69 100 LEU A N 1
ATOM 820 C CA . LEU A 1 100 ? -9.629 -2.673 18.383 1.00 73.69 100 LEU A CA 1
ATOM 821 C C . LEU A 1 100 ? -11.004 -3.324 18.591 1.00 73.69 100 LEU A C 1
ATOM 823 O O . LEU A 1 100 ? -11.552 -3.309 19.699 1.00 73.69 100 LEU A O 1
ATOM 827 N N . ARG A 1 101 ? -11.575 -3.923 17.540 1.00 78.06 101 ARG A N 1
ATOM 828 C CA . ARG A 1 101 ? -12.878 -4.595 17.626 1.00 78.06 101 ARG A CA 1
ATOM 829 C C . ARG A 1 101 ? -12.810 -5.905 18.410 1.00 78.06 101 ARG A C 1
ATOM 831 O O . ARG A 1 101 ? -13.747 -6.236 19.128 1.00 78.06 101 ARG A O 1
ATOM 838 N N . LEU A 1 102 ? -11.712 -6.639 18.305 1.00 78.38 102 LEU A N 1
ATOM 839 C CA . LEU A 1 102 ? -11.495 -7.886 19.032 1.00 78.38 102 LEU A CA 1
ATOM 840 C C . LEU A 1 102 ? -11.300 -7.606 20.530 1.00 78.38 102 LEU A C 1
ATOM 842 O O . LEU A 1 102 ? -11.885 -8.290 21.369 1.00 78.38 102 LEU A O 1
ATOM 846 N N . ASN A 1 103 ? -10.596 -6.523 20.865 1.00 82.88 103 ASN A N 1
ATOM 847 C CA . ASN A 1 103 ? -10.418 -6.068 22.243 1.00 82.88 103 ASN A CA 1
ATOM 848 C C . ASN A 1 103 ? -11.745 -5.637 22.905 1.00 82.88 103 ASN A C 1
ATOM 850 O O . ASN A 1 103 ? -12.034 -5.984 24.057 1.00 82.88 103 ASN A O 1
ATOM 854 N N . SER A 1 104 ? -12.607 -4.921 22.173 1.00 76.75 104 SER A N 1
ATOM 855 C CA . SER A 1 104 ? -13.930 -4.546 22.695 1.00 76.75 104 SER A CA 1
ATOM 856 C C . SER A 1 104 ? -14.838 -5.764 22.893 1.00 76.75 104 SER A C 1
ATOM 858 O O . SER A 1 104 ? -15.493 -5.875 23.933 1.00 76.75 104 SER A O 1
ATOM 860 N N . LEU A 1 105 ? -14.809 -6.730 21.968 1.00 83.88 105 LEU A N 1
ATOM 861 C CA . LEU A 1 105 ? -15.509 -8.009 22.119 1.00 83.88 105 LEU A CA 1
ATOM 862 C C . LEU A 1 105 ? -15.032 -8.783 23.354 1.00 83.88 105 LEU A C 1
ATOM 864 O O . LEU A 1 105 ? -15.864 -9.246 24.133 1.00 83.88 105 LEU A O 1
ATOM 868 N N . GLN A 1 106 ? -13.720 -8.870 23.584 1.00 87.31 106 GLN A N 1
ATOM 869 C CA . GLN A 1 106 ? -13.158 -9.530 24.765 1.00 87.31 106 GLN A CA 1
ATOM 870 C C . GLN A 1 106 ? -13.613 -8.858 26.069 1.00 87.31 106 GLN A C 1
ATOM 872 O O . GLN A 1 106 ? -13.960 -9.531 27.043 1.00 87.31 106 GLN A O 1
ATOM 877 N N . THR A 1 107 ? -13.654 -7.525 26.090 1.00 86.50 107 THR A N 1
ATOM 878 C CA . THR A 1 107 ? -14.119 -6.758 27.253 1.00 86.50 107 THR A CA 1
ATOM 879 C C . THR A 1 107 ? -15.601 -7.013 27.535 1.00 86.50 107 THR A C 1
ATOM 881 O O . THR A 1 107 ? -15.978 -7.236 28.687 1.00 86.50 107 THR A O 1
ATOM 884 N N . ASN A 1 108 ? -16.437 -7.038 26.495 1.00 88.56 108 ASN A N 1
ATOM 885 C CA . ASN A 1 108 ? -17.864 -7.328 26.624 1.00 88.56 108 ASN A CA 1
ATOM 886 C C . ASN A 1 108 ? -18.114 -8.766 27.097 1.00 88.56 108 ASN A C 1
ATOM 888 O O . ASN A 1 108 ? -18.930 -8.974 27.993 1.00 88.56 108 ASN A O 1
ATOM 892 N N . PHE A 1 109 ? -17.350 -9.741 26.594 1.00 88.38 109 PHE A N 1
ATOM 893 C CA . PHE A 1 109 ? -17.404 -11.125 27.073 1.00 88.38 109 PHE A CA 1
ATOM 894 C C . PHE A 1 109 ? -17.074 -11.239 28.565 1.00 88.38 109 PHE A C 1
ATOM 896 O O . PHE A 1 109 ? -17.796 -11.904 29.303 1.00 88.38 109 PHE A O 1
ATOM 903 N N . ARG A 1 110 ? -16.030 -10.546 29.042 1.00 88.94 110 ARG A N 1
ATOM 904 C CA . ARG A 1 110 ? -15.674 -10.541 30.475 1.00 88.94 110 ARG A CA 1
ATOM 905 C C . ARG A 1 110 ? -16.758 -9.915 31.350 1.00 88.94 110 ARG A C 1
ATOM 907 O O . ARG A 1 110 ? -16.945 -10.359 32.478 1.00 88.94 110 ARG A O 1
ATOM 914 N N . LYS A 1 111 ? -17.450 -8.879 30.867 1.00 89.31 111 LYS A N 1
ATOM 915 C CA . LYS A 1 111 ? -18.582 -8.276 31.590 1.00 89.31 111 LYS A CA 1
ATOM 916 C C . LYS A 1 111 ? -19.761 -9.245 31.675 1.00 89.31 111 LYS A C 1
ATOM 918 O O . LYS A 1 111 ? -20.344 -9.383 32.743 1.00 89.31 111 LYS A O 1
ATOM 923 N N . MET A 1 112 ? -20.051 -9.951 30.584 1.00 88.75 112 MET A N 1
ATOM 924 C CA . MET A 1 112 ? -21.116 -10.951 30.533 1.00 88.75 112 MET A CA 1
ATOM 925 C C . MET A 1 112 ? -20.83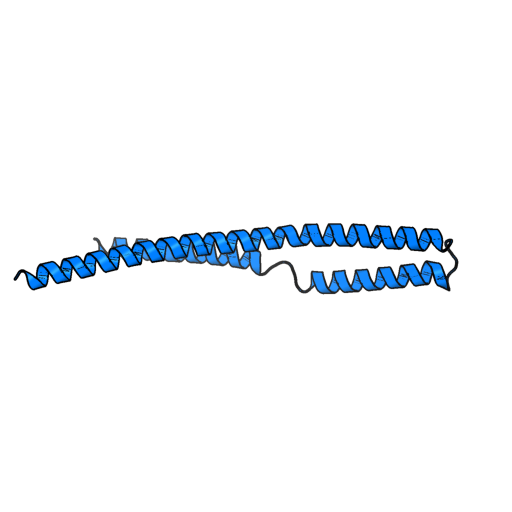6 -12.144 31.463 1.00 88.75 112 MET A C 1
ATOM 927 O O . MET A 1 112 ? -21.727 -12.537 32.205 1.00 88.75 112 MET A O 1
ATOM 931 N N . ASP A 1 113 ? -19.601 -12.662 31.503 1.00 88.94 113 ASP A N 1
ATOM 932 C CA . ASP A 1 113 ? -19.208 -13.735 32.440 1.00 88.94 113 ASP A CA 1
ATOM 933 C C . ASP A 1 113 ? -19.383 -13.315 33.908 1.00 88.94 113 ASP A C 1
ATOM 935 O O . ASP A 1 113 ? -19.887 -14.079 34.729 1.00 88.94 113 ASP A O 1
ATOM 939 N N . LYS A 1 114 ? -19.012 -12.071 34.240 1.00 90.75 114 LYS A N 1
ATOM 940 C CA . LYS A 1 114 ? -19.188 -11.525 35.592 1.00 90.75 114 LYS A CA 1
ATOM 941 C C . LYS A 1 114 ? -20.656 -11.408 35.990 1.00 90.75 114 LYS A C 1
ATOM 943 O O . LYS A 1 114 ? -20.994 -11.766 37.112 1.00 90.75 114 LYS A O 1
ATOM 948 N N . GLU A 1 115 ? -21.508 -10.922 35.092 1.00 90.62 115 GLU A N 1
ATOM 949 C CA . GLU A 1 115 ? -22.937 -10.781 35.386 1.00 90.62 115 GLU A CA 1
ATOM 950 C C . GLU A 1 115 ? -23.620 -12.149 35.519 1.00 90.62 115 GLU A C 1
ATOM 952 O O . GLU A 1 115 ? -24.418 -12.347 36.431 1.00 90.62 115 GLU A O 1
ATOM 957 N N . LEU A 1 116 ? -23.243 -13.125 34.684 1.00 89.12 116 LEU A N 1
ATOM 958 C CA . LEU A 1 116 ? -23.727 -14.504 34.797 1.00 89.12 116 LEU A CA 1
ATOM 959 C C . LEU A 1 116 ? -23.325 -15.153 36.128 1.00 89.12 116 LEU A C 1
ATOM 961 O O . LEU A 1 116 ? -24.148 -15.821 36.751 1.00 89.12 116 LEU A O 1
ATOM 965 N N . LYS A 1 117 ? -22.087 -14.937 36.595 1.00 88.62 117 LYS A N 1
ATOM 966 C CA . LYS A 1 117 ? -21.653 -15.408 37.921 1.00 88.62 117 LYS A CA 1
ATOM 967 C C . LYS A 1 117 ? -22.443 -14.757 39.048 1.00 88.62 117 LYS A C 1
ATOM 969 O O . LYS A 1 117 ? -22.905 -15.467 39.932 1.00 88.62 117 LYS A O 1
ATOM 974 N N . ARG A 1 118 ? -22.655 -13.440 38.980 1.00 85.00 118 ARG A N 1
ATOM 975 C CA . ARG A 1 118 ? -23.410 -12.696 39.996 1.00 85.00 118 ARG A CA 1
ATOM 976 C C . ARG A 1 118 ? -24.859 -13.179 40.102 1.00 85.00 118 ARG A C 1
ATOM 978 O O . ARG A 1 118 ? -25.330 -13.437 41.200 1.00 85.00 118 ARG A O 1
ATOM 985 N N . GLN A 1 119 ? -25.525 -13.406 38.968 1.00 85.06 119 GLN A N 1
ATOM 986 C CA . GLN A 1 119 ? -26.874 -13.987 38.942 1.00 85.06 119 GLN A CA 1
ATOM 987 C C . GLN A 1 119 ? -26.908 -15.430 39.469 1.00 85.06 119 GLN A C 1
ATOM 989 O O . GLN A 1 119 ? -27.881 -15.833 40.100 1.00 85.06 119 GLN A O 1
ATOM 994 N N . GLY A 1 120 ? -25.858 -16.218 39.220 1.00 79.69 120 GLY A N 1
ATOM 995 C CA . GLY A 1 120 ? -25.725 -17.567 39.771 1.00 79.69 120 GLY A CA 1
ATOM 996 C C . GLY A 1 120 ? -25.545 -17.585 41.293 1.00 79.69 120 GLY A C 1
ATOM 997 O O . GLY A 1 120 ? -26.127 -18.436 41.957 1.00 79.69 120 GLY A O 1
ATOM 998 N N . GLU A 1 121 ? -24.782 -16.641 41.845 1.00 77.75 121 GLU A N 1
ATOM 999 C CA . GLU A 1 121 ? -24.575 -16.480 43.292 1.00 77.75 121 GLU A CA 1
ATOM 1000 C C . GLU A 1 121 ? -25.835 -15.962 44.003 1.00 77.75 121 GLU A C 1
ATOM 1002 O O . GLU A 1 121 ? -26.211 -16.500 45.044 1.00 77.75 121 GLU A O 1
ATOM 1007 N N . GLU A 1 122 ? -26.532 -14.983 43.415 1.00 70.88 122 GLU A N 1
ATOM 1008 C CA . GLU A 1 122 ? -27.807 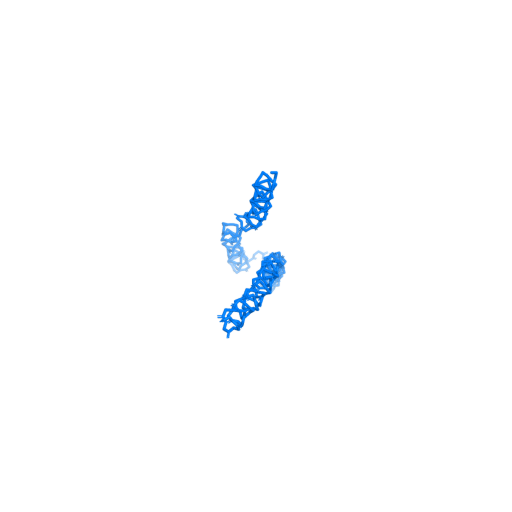-14.463 43.935 1.00 70.88 122 GLU A CA 1
ATOM 1009 C C . GLU A 1 122 ? -28.885 -15.562 43.972 1.00 70.88 122 GLU A C 1
ATOM 1011 O O . GLU A 1 122 ? -29.584 -15.704 44.968 1.00 70.88 122 GLU A O 1
ATOM 1016 N N . ARG A 1 123 ? -28.956 -16.428 42.952 1.00 67.75 123 ARG A N 1
ATOM 1017 C CA . ARG A 1 123 ? -29.942 -17.523 42.876 1.00 67.75 123 ARG A CA 1
ATOM 1018 C C . ARG A 1 123 ? -29.638 -18.728 43.779 1.00 67.75 123 ARG A C 1
ATOM 1020 O O . ARG A 1 123 ? -30.505 -19.572 43.959 1.00 67.75 123 ARG A O 1
ATOM 1027 N N . ASN A 1 124 ? -28.412 -18.850 44.285 1.00 64.19 124 ASN A N 1
ATOM 1028 C CA . ASN A 1 124 ? -27.990 -19.943 45.171 1.00 64.19 124 ASN A CA 1
ATOM 1029 C C . ASN A 1 124 ? -27.968 -19.518 46.655 1.00 64.19 124 ASN A C 1
ATOM 1031 O O . ASN A 1 124 ? -27.569 -20.309 47.510 1.00 64.19 124 ASN A O 1
ATOM 1035 N N . SER A 1 125 ? -28.339 -18.262 46.930 1.00 57.78 125 SER A N 1
ATOM 1036 C CA . SER A 1 125 ? -28.422 -17.657 48.266 1.00 57.78 125 SER A CA 1
ATOM 1037 C C . SER A 1 125 ? -29.869 -17.495 48.770 1.00 57.78 125 SER A C 1
ATOM 1039 O O . SER A 1 125 ? -30.047 -17.118 49.929 1.00 57.78 125 SER A O 1
ATOM 1041 N N . ASP A 1 126 ? -30.862 -17.797 47.922 1.00 50.69 126 ASP A N 1
ATOM 1042 C CA . ASP A 1 126 ? -32.297 -17.948 48.231 1.00 50.69 126 ASP A CA 1
ATOM 1043 C C . ASP A 1 126 ? -32.666 -19.438 48.376 1.00 50.69 126 ASP A C 1
ATOM 1045 O O . ASP A 1 126 ? -33.512 -19.765 49.242 1.00 50.69 126 ASP A O 1
#

Radius of gyration: 29.09 Å; chains: 1; bounding box: 67×27×83 Å

Foldseek 3Di:
DVVVVVVVVVVVVVVVVVVVVVVLCVLPPPDDDPVPVVVVVVLVVVLVVLCCCVPVVVPDPNVVSVVVSVVSVVVVVVVVVVVVVSVVVSVVVVVVVVVVVVVVVVVVVVVVVVVVVVVVVVVVVD

Secondary structure (DSSP, 8-state):
-HHHHHHHHHHHHHHHHHHHHHHHHHHHSSSSSHHHHHHHHHHHHHHHHHHHHHHTS-SS-HHHHHHHHHHHHHHHHHHHHHHHHHHHHHHHHHHHHHHHHHHHHHHHHHHHHHHHHHHHHHHT--